Protein AF-A0A2G1BQU5-F1 (afdb_monomer)

InterPro domains:
  IPR010255 Haem peroxidase superfamily [SSF48113] (3-118)
  IPR019791 Haem peroxidase, animal-type [PF03098] (3-119)
  IPR019791 Haem peroxidase, animal-type [PS50292] (1-119)
  IPR037120 Haem peroxidase domain superfamily, animal type [G3DSA:1.10.640.10] (1-119)

pLDDT: mean 83.34, std 19.33, range [37.69, 97.94]

Foldseek 3Di:
DDDDPCLQFPCPDDPPPTHDRNLVVVLVVCVVVVPAAQQVLCVVLVHHGDFALCSLAVDPVLSVVCVVVDVGSRRHHNSSSFVSHCAPPVVPGPTHPSVVSVVVVVVVCVQVVDPVRPD

Mean predicted aligned error: 8.59 Å

Solvent-accessible surface area (backbone atoms only — not comparable to full-atom values): 6883 Å² total; per-residue (Å²): 132,83,82,54,70,58,50,5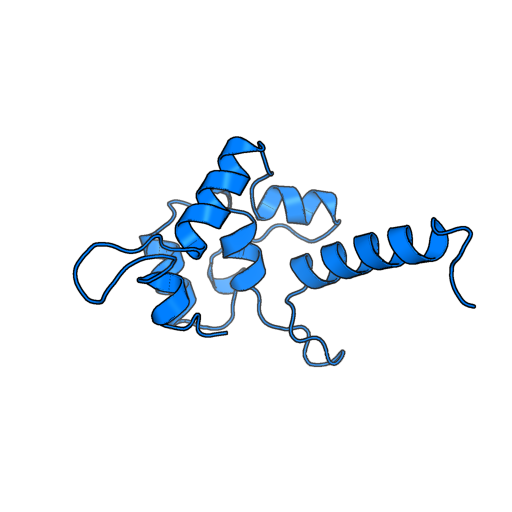4,48,35,46,92,38,61,96,91,70,72,27,44,31,52,65,59,51,51,52,51,50,35,59,73,70,65,54,56,34,26,36,56,47,26,48,76,72,74,38,84,64,58,86,44,52,70,69,47,24,86,50,67,70,59,29,52,52,47,62,76,73,34,98,44,55,67,68,32,49,35,71,60,42,40,65,48,28,54,48,41,54,94,79,72,37,84,40,5,70,62,46,42,52,55,51,50,54,54,53,48,52,52,53,77,67,36,92,79,53,93,124

Radius of gyration: 16.44 Å; Cα contacts (8 Å, |Δi|>4): 137; chains: 1; bounding box: 44×43×33 Å

Nearest PDB structures (foldseek):
  6erc-assembly2_B  TM=9.517E-01  e=5.502E-10  Dictyostelium discoideum
  8s6c-assembly1_A  TM=9.429E-01  e=1.032E-09  cyanobacterium TDX16
  5f19-assembly1_A  TM=9.269E-01  e=1.118E-03  Homo sapiens
  4cox-assembly1_A  TM=9.152E-01  e=2.377E-03  Mus musculus
  1pth-assembly1_A  TM=8.508E-01  e=5.055E-03  Ovis aries

Structure (mmCIF, N/CA/C/O backbone):
data_AF-A0A2G1BQU5-F1
#
_entry.id   AF-A0A2G1BQU5-F1
#
loop_
_atom_site.group_PDB
_atom_site.id
_atom_site.type_symbol
_atom_site.label_atom_id
_atom_site.label_alt_id
_atom_site.label_comp_id
_atom_site.label_asym_id
_atom_site.label_entity_id
_atom_site.label_seq_id
_atom_site.pdbx_PDB_ins_code
_atom_site.Cartn_x
_atom_site.Cartn_y
_atom_site.Cartn_z
_atom_site.occupancy
_atom_site.B_iso_or_equiv
_atom_site.auth_seq_id
_atom_site.auth_comp_id
_atom_site.auth_asym_id
_atom_site.auth_atom_id
_atom_site.pdbx_PDB_model_num
ATOM 1 N N . MET A 1 1 ? 3.031 3.904 8.093 1.00 37.69 1 MET A N 1
ATOM 2 C CA . MET A 1 1 ? 4.046 4.776 7.454 1.00 37.69 1 MET A CA 1
ATOM 3 C C . MET A 1 1 ? 3.464 6.184 7.309 1.00 37.69 1 MET A C 1
ATOM 5 O O . MET A 1 1 ? 2.428 6.325 6.679 1.00 37.69 1 MET A O 1
ATOM 9 N N . LYS A 1 2 ? 4.037 7.217 7.948 1.00 40.56 2 LYS A N 1
ATOM 10 C CA . LYS A 1 2 ? 3.577 8.612 7.777 1.00 40.56 2 LYS A CA 1
ATOM 11 C C . LYS A 1 2 ? 4.265 9.204 6.544 1.00 40.56 2 LYS A C 1
ATOM 13 O O . LYS A 1 2 ? 5.488 9.297 6.535 1.00 40.56 2 LYS A O 1
ATOM 18 N N . VAL A 1 3 ? 3.498 9.599 5.526 1.00 46.97 3 VAL A N 1
ATOM 19 C CA . VAL A 1 3 ? 4.029 10.399 4.409 1.00 46.97 3 VAL A CA 1
ATOM 20 C C . VAL A 1 3 ? 4.439 11.764 4.961 1.00 46.97 3 VAL A C 1
ATOM 22 O O . VAL A 1 3 ? 3.677 12.391 5.701 1.00 46.97 3 VAL A O 1
ATOM 25 N N . THR A 1 4 ? 5.656 12.210 4.655 1.00 51.09 4 THR A N 1
ATOM 26 C CA . THR A 1 4 ? 6.173 13.494 5.142 1.00 51.09 4 THR A CA 1
ATOM 27 C C . THR A 1 4 ? 5.425 14.657 4.484 1.00 51.09 4 THR A C 1
ATOM 29 O O . THR A 1 4 ? 5.007 14.584 3.326 1.00 51.09 4 THR A O 1
ATOM 32 N N . SER A 1 5 ? 5.242 15.755 5.220 1.00 44.91 5 SER A N 1
ATOM 33 C CA . SER A 1 5 ? 4.506 16.943 4.757 1.00 44.91 5 SER A CA 1
ATOM 34 C C . SER A 1 5 ? 5.106 17.595 3.506 1.00 44.91 5 SER A C 1
ATOM 36 O O . SER A 1 5 ? 4.387 18.261 2.768 1.00 44.91 5 SER A O 1
ATOM 38 N N . GLU A 1 6 ? 6.393 17.373 3.236 1.00 41.97 6 GLU A N 1
ATOM 39 C CA . GLU A 1 6 ? 7.085 17.878 2.045 1.00 41.97 6 GLU A CA 1
ATOM 40 C C . GLU A 1 6 ? 6.650 17.158 0.757 1.00 41.97 6 GLU A C 1
ATOM 42 O O . GLU A 1 6 ? 6.446 17.803 -0.267 1.00 41.97 6 GLU A O 1
ATOM 47 N N . LEU A 1 7 ? 6.406 15.844 0.805 1.00 50.97 7 LEU A N 1
ATOM 48 C CA . LEU A 1 7 ? 5.933 15.071 -0.355 1.00 50.97 7 LEU A CA 1
ATOM 49 C C . LEU A 1 7 ? 4.418 15.229 -0.584 1.00 50.97 7 LEU A C 1
ATOM 51 O O . LEU A 1 7 ? 3.949 15.106 -1.713 1.00 50.97 7 LEU A O 1
ATOM 55 N N . ARG A 1 8 ? 3.664 15.528 0.484 1.00 46.28 8 ARG A N 1
ATOM 56 C CA . ARG A 1 8 ? 2.207 15.733 0.454 1.00 46.28 8 ARG A CA 1
ATOM 57 C C . ARG A 1 8 ? 1.790 17.137 -0.007 1.00 46.28 8 ARG A C 1
ATOM 59 O O . ARG A 1 8 ? 0.721 17.278 -0.574 1.00 46.28 8 ARG A O 1
ATOM 66 N N . ASN A 1 9 ? 2.607 18.172 0.222 1.00 44.31 9 ASN A N 1
ATOM 67 C CA . ASN A 1 9 ? 2.225 19.567 -0.070 1.00 44.31 9 ASN A CA 1
ATOM 68 C C . ASN A 1 9 ? 3.220 20.348 -0.957 1.00 44.31 9 ASN A C 1
ATOM 70 O O . ASN A 1 9 ? 2.911 21.479 -1.333 1.00 44.31 9 ASN A O 1
ATOM 74 N N . PHE A 1 10 ? 4.412 19.808 -1.261 1.00 46.91 10 PHE A N 1
ATOM 75 C CA . PHE A 1 10 ? 5.529 20.594 -1.816 1.00 46.91 10 PHE A CA 1
ATOM 76 C C . PHE A 1 10 ? 6.328 19.925 -2.935 1.00 46.91 10 PHE A C 1
ATOM 78 O O . PHE A 1 10 ? 7.499 20.252 -3.139 1.00 46.91 10 PHE A O 1
ATOM 85 N N . LEU A 1 11 ? 5.722 19.057 -3.746 1.00 41.31 11 LEU A N 1
ATOM 86 C CA . LEU A 1 11 ? 6.413 18.629 -4.954 1.00 41.31 11 LEU A CA 1
ATOM 87 C C . LEU A 1 11 ? 6.475 19.807 -5.956 1.00 41.31 11 LEU A C 1
ATOM 89 O O . LEU A 1 11 ? 5.468 20.195 -6.545 1.00 41.31 11 LEU A O 1
ATOM 93 N N . PHE A 1 12 ? 7.675 20.381 -6.112 1.00 46.53 12 PHE A N 1
ATOM 94 C CA . PHE A 1 12 ? 8.058 21.465 -7.040 1.00 46.53 12 PHE A CA 1
ATOM 95 C C . PHE A 1 12 ? 7.590 22.911 -6.734 1.00 46.53 12 PHE A C 1
ATOM 97 O O . PHE A 1 12 ? 7.646 23.750 -7.632 1.00 46.53 12 PHE A O 1
ATOM 104 N N . GLY A 1 13 ? 7.194 23.257 -5.499 1.00 45.88 13 GLY A N 1
ATOM 105 C CA . GLY A 1 13 ? 6.720 24.617 -5.157 1.00 45.88 13 GLY A CA 1
ATOM 106 C C . GLY A 1 13 ? 7.368 25.243 -3.914 1.00 45.88 13 GLY A C 1
ATOM 107 O O . GLY A 1 13 ? 7.779 24.536 -2.999 1.00 45.88 13 GLY A O 1
ATOM 108 N N . LEU A 1 14 ? 7.441 26.580 -3.860 1.00 44.00 14 LEU A N 1
ATOM 109 C CA . LEU A 1 14 ? 7.833 27.328 -2.653 1.00 44.00 14 LEU A CA 1
ATOM 110 C C . LEU A 1 14 ? 6.716 27.288 -1.588 1.00 44.00 14 LEU A C 1
ATOM 112 O O . LEU A 1 14 ? 5.537 27.280 -1.963 1.00 44.00 14 LEU A O 1
ATOM 116 N N . PRO A 1 15 ? 7.051 27.346 -0.279 1.00 46.12 15 PRO A N 1
ATOM 117 C CA . PRO A 1 15 ? 6.092 27.466 0.820 1.00 46.12 15 PRO A CA 1
ATOM 118 C C . PRO A 1 15 ? 4.965 28.471 0.543 1.00 46.12 15 PRO A C 1
ATOM 120 O O . PRO A 1 15 ? 5.213 29.667 0.436 1.00 46.12 15 PRO A O 1
ATOM 123 N N . GLY A 1 16 ? 3.724 27.983 0.422 1.00 52.59 16 GLY A N 1
ATOM 124 C CA . GLY A 1 16 ? 2.529 28.820 0.250 1.00 52.59 16 GLY A CA 1
ATOM 125 C C . GLY A 1 16 ? 2.096 29.132 -1.191 1.00 52.59 16 GLY A C 1
ATOM 126 O O . GLY A 1 16 ? 1.153 29.899 -1.353 1.00 52.59 16 GLY A O 1
ATOM 127 N N . GLN A 1 17 ? 2.721 28.549 -2.225 1.00 50.91 17 GLN A N 1
ATOM 128 C CA . GLN A 1 17 ? 2.350 28.787 -3.638 1.00 50.91 17 GLN A CA 1
ATOM 129 C C . GLN A 1 17 ? 1.669 27.604 -4.357 1.00 50.91 17 GLN A C 1
ATOM 131 O O . GLN A 1 17 ? 1.457 27.673 -5.563 1.00 50.91 17 GLN A O 1
ATOM 136 N N . GLY A 1 18 ? 1.276 26.551 -3.632 1.00 46.34 18 GLY A N 1
ATOM 137 C CA . GLY A 1 18 ? 0.672 25.349 -4.219 1.00 46.34 18 GLY A CA 1
ATOM 138 C C . GLY A 1 18 ? 1.730 24.432 -4.835 1.00 46.34 18 GLY A C 1
ATOM 139 O O . GLY A 1 18 ? 2.169 24.637 -5.962 1.00 46.34 18 GLY A O 1
ATOM 140 N N . GLY A 1 19 ? 2.167 23.428 -4.073 1.00 48.31 19 GLY A N 1
ATOM 141 C CA . GLY A 1 19 ? 2.964 22.316 -4.589 1.00 48.31 19 GLY A CA 1
A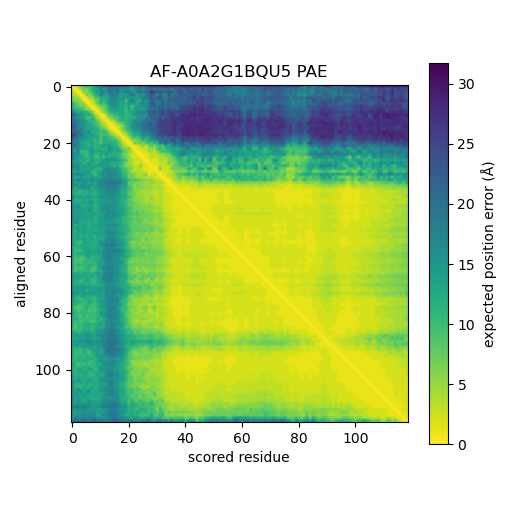TOM 142 C C . GLY A 1 19 ? 2.069 21.176 -5.067 1.00 48.31 19 GLY A C 1
ATOM 143 O O . GLY A 1 19 ? 0.899 21.089 -4.693 1.00 48.31 19 GLY A O 1
ATOM 144 N N . LEU A 1 20 ? 2.615 20.291 -5.896 1.00 49.09 20 LEU A N 1
ATOM 145 C CA . LEU A 1 20 ? 1.940 19.054 -6.275 1.00 49.09 20 LEU A CA 1
ATOM 146 C C . LEU A 1 20 ? 1.954 18.079 -5.076 1.00 49.09 20 LEU A C 1
ATOM 148 O O . LEU A 1 20 ? 2.963 17.964 -4.376 1.00 49.09 20 LEU A O 1
ATOM 152 N N . ASP A 1 21 ? 0.843 17.381 -4.831 1.00 56.81 21 ASP A N 1
ATOM 153 C CA . ASP A 1 21 ? 0.769 16.282 -3.855 1.00 56.81 21 ASP A CA 1
ATOM 154 C C . ASP A 1 21 ? 1.156 14.981 -4.572 1.00 56.81 21 ASP A C 1
ATOM 156 O O . ASP A 1 21 ? 0.449 14.522 -5.474 1.00 56.81 21 ASP A O 1
ATOM 160 N N . LEU A 1 22 ? 2.294 14.383 -4.205 1.00 57.81 22 LEU A N 1
ATOM 161 C CA . LEU A 1 22 ? 2.755 13.131 -4.815 1.00 57.81 22 LEU A CA 1
ATOM 162 C C . LEU A 1 22 ? 1.779 11.975 -4.618 1.00 57.81 22 LEU A C 1
ATOM 164 O O . LEU A 1 22 ? 1.697 11.096 -5.475 1.00 57.81 22 LEU A O 1
ATOM 168 N N . VAL A 1 23 ? 1.048 11.958 -3.505 1.00 60.38 23 VAL A N 1
ATOM 169 C CA . VAL A 1 23 ? 0.050 10.923 -3.233 1.00 60.38 23 VAL A CA 1
ATOM 170 C C . VAL A 1 23 ? -1.113 11.085 -4.207 1.00 60.38 23 VAL A C 1
ATOM 172 O O . VAL A 1 23 ? -1.508 10.110 -4.845 1.00 60.38 23 VAL A O 1
ATOM 175 N N . ALA A 1 24 ? -1.584 12.318 -4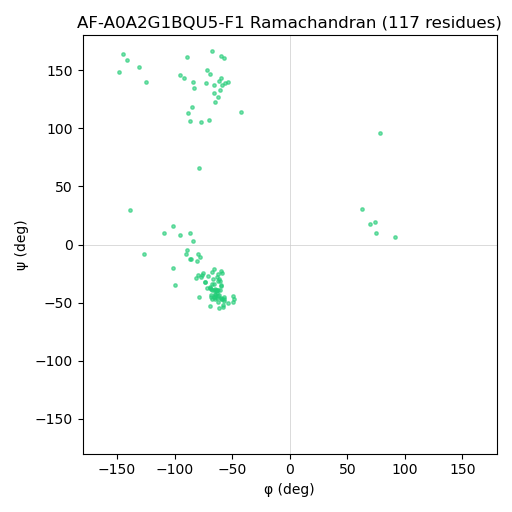.410 1.00 60.00 24 ALA A N 1
ATOM 176 C CA . ALA A 1 24 ? -2.621 12.617 -5.396 1.00 60.00 24 ALA A CA 1
ATOM 177 C C . ALA A 1 24 ? -2.159 12.329 -6.836 1.00 60.00 24 ALA A C 1
ATOM 179 O O . ALA A 1 24 ? -2.918 11.773 -7.626 1.00 60.00 24 ALA A O 1
ATOM 180 N N . LEU A 1 25 ? -0.902 12.636 -7.178 1.00 59.94 25 LEU A N 1
ATOM 181 C CA . LEU A 1 25 ? -0.331 12.323 -8.492 1.00 59.94 25 LEU A C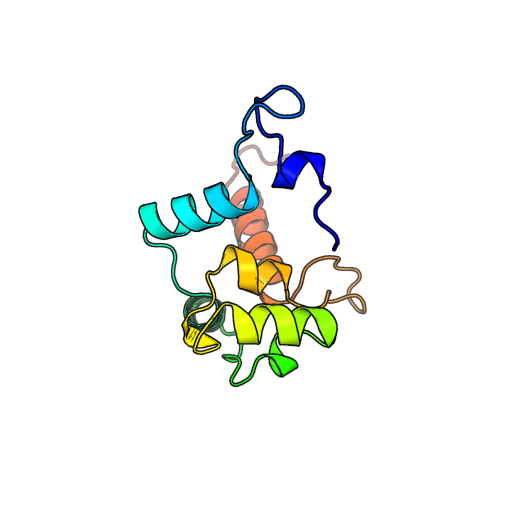A 1
ATOM 182 C C . LEU A 1 25 ? -0.212 10.817 -8.744 1.00 59.94 25 LEU A C 1
ATOM 184 O O . LEU A 1 25 ? -0.455 10.376 -9.865 1.00 59.94 25 LEU A O 1
ATOM 188 N N . ASN A 1 26 ? 0.146 10.024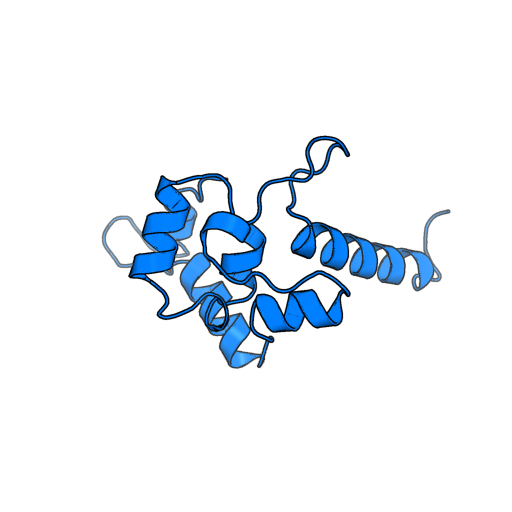 -7.733 1.00 62.12 26 ASN A N 1
ATOM 189 C CA . ASN A 1 26 ? 0.227 8.570 -7.872 1.00 62.12 26 ASN A CA 1
ATOM 190 C C . ASN A 1 26 ? -1.160 7.939 -8.033 1.00 62.12 26 ASN A C 1
ATOM 192 O O . ASN A 1 26 ? -1.317 7.037 -8.853 1.00 62.12 26 ASN A O 1
ATOM 196 N N . ILE A 1 27 ? -2.172 8.455 -7.328 1.00 70.00 27 ILE A N 1
ATOM 197 C CA . ILE A 1 27 ? -3.575 8.068 -7.538 1.00 70.00 27 ILE A CA 1
ATOM 198 C C . ILE A 1 27 ? -4.013 8.428 -8.964 1.00 70.00 27 ILE A C 1
ATOM 200 O O . ILE A 1 27 ? -4.506 7.573 -9.698 1.00 70.00 27 ILE A O 1
ATOM 204 N N . GLN A 1 28 ? -3.764 9.666 -9.401 1.00 66.06 28 GLN A N 1
ATOM 205 C CA . GLN A 1 28 ? -4.150 10.122 -10.736 1.00 66.06 28 GLN A CA 1
ATOM 206 C C . GLN A 1 28 ? -3.447 9.334 -11.849 1.00 66.06 28 GLN A C 1
ATOM 208 O O . GLN A 1 28 ? -4.083 9.001 -12.845 1.00 66.06 28 GLN A O 1
ATOM 213 N N . ARG A 1 29 ? -2.163 8.996 -11.677 1.00 72.19 29 ARG A N 1
ATOM 214 C CA . ARG A 1 29 ? -1.406 8.163 -12.622 1.00 72.19 29 ARG A CA 1
ATOM 215 C C . ARG A 1 29 ? -1.921 6.730 -12.655 1.00 72.19 29 ARG A C 1
ATOM 217 O O . ARG A 1 29 ? -2.001 6.150 -13.730 1.00 72.19 29 ARG A O 1
ATOM 224 N N . GLY A 1 30 ? -2.290 6.175 -11.500 1.00 67.06 30 GLY A N 1
ATOM 225 C CA . GLY A 1 30 ? -2.942 4.871 -11.430 1.00 67.06 30 GLY A CA 1
ATOM 226 C C . GLY A 1 30 ? -4.222 4.846 -12.264 1.00 67.06 30 GLY A C 1
ATOM 227 O O . GLY A 1 30 ? -4.383 3.978 -13.117 1.00 67.06 30 GLY A O 1
ATOM 228 N N . ARG A 1 31 ? -5.080 5.858 -12.096 1.00 77.12 31 ARG A N 1
ATOM 229 C CA . ARG A 1 31 ? -6.330 5.993 -12.859 1.00 77.12 31 ARG A CA 1
ATOM 230 C C . ARG A 1 31 ? -6.093 6.210 -14.355 1.00 77.12 31 ARG A C 1
ATOM 232 O O . ARG A 1 31 ? -6.767 5.584 -15.163 1.00 77.12 31 ARG A O 1
ATOM 239 N N . ASP A 1 32 ? -5.125 7.048 -14.722 1.00 71.31 32 ASP A N 1
ATOM 240 C CA . ASP A 1 32 ? -4.759 7.316 -16.123 1.00 71.31 32 ASP A CA 1
ATOM 241 C C . ASP A 1 32 ? -4.233 6.059 -16.838 1.00 71.31 32 ASP A C 1
ATOM 243 O O . ASP A 1 32 ? -4.583 5.781 -17.981 1.00 71.31 32 ASP A O 1
ATOM 247 N N . HIS A 1 33 ? -3.450 5.237 -16.136 1.00 75.38 33 HIS A N 1
ATOM 248 C CA . HIS A 1 33 ? -2.919 3.979 -16.664 1.00 75.38 33 HIS A CA 1
ATOM 249 C C . HIS A 1 33 ? -3.901 2.796 -16.551 1.00 75.38 33 HIS A C 1
ATOM 251 O O . HIS A 1 33 ? -3.530 1.673 -16.891 1.00 75.38 33 HIS A O 1
ATOM 257 N N . GLY A 1 34 ? -5.131 3.015 -16.068 1.00 82.62 34 GLY A N 1
ATOM 258 C CA . GLY A 1 34 ? -6.127 1.953 -15.898 1.00 82.62 34 GLY A CA 1
ATOM 259 C C . GLY A 1 34 ? -5.711 0.877 -14.890 1.00 82.62 34 GLY A C 1
ATOM 260 O O . GLY A 1 34 ? -6.066 -0.290 -15.055 1.00 82.62 34 GLY A O 1
ATOM 261 N N . VAL A 1 35 ? -4.929 1.250 -13.873 1.00 86.88 35 VAL A N 1
ATOM 262 C CA . VAL A 1 35 ? -4.516 0.337 -12.802 1.00 86.88 35 VAL A CA 1
ATOM 263 C C . VAL A 1 35 ? -5.768 -0.176 -12.075 1.00 86.88 35 VAL A C 1
ATOM 265 O O . VAL A 1 35 ? -6.634 0.636 -11.736 1.00 86.88 35 VAL A O 1
ATOM 268 N N . PRO A 1 36 ? -5.880 -1.494 -11.821 1.00 89.31 36 PRO A N 1
ATOM 269 C CA . PRO A 1 36 ? -7.014 -2.063 -11.102 1.00 89.31 36 PRO A CA 1
ATOM 270 C C . PRO A 1 36 ? -7.210 -1.450 -9.711 1.00 89.31 36 PRO A C 1
ATOM 272 O O . PRO A 1 36 ? -6.281 -0.901 -9.109 1.00 89.31 36 PRO A O 1
ATOM 275 N N . SER A 1 37 ? -8.418 -1.603 -9.165 1.00 93.75 37 SER A N 1
ATOM 276 C CA . SER A 1 37 ? -8.676 -1.271 -7.762 1.00 93.75 37 SER A CA 1
ATOM 277 C C . SER A 1 37 ? -7.788 -2.104 -6.830 1.00 93.75 37 SER A C 1
ATOM 279 O O . SER A 1 37 ? -7.272 -3.162 -7.201 1.00 93.75 37 SER A O 1
ATOM 281 N N . TYR A 1 38 ? -7.645 -1.662 -5.582 1.00 96.81 38 TYR A N 1
ATOM 282 C CA . TYR A 1 38 ? -6.937 -2.402 -4.537 1.00 96.81 38 TYR A CA 1
ATOM 283 C C . TYR A 1 38 ? -7.387 -3.866 -4.445 1.00 96.81 38 TYR A C 1
ATOM 285 O O . TYR A 1 38 ? -6.561 -4.778 -4.457 1.00 96.81 38 TYR A O 1
ATOM 293 N N . ASN A 1 39 ? -8.697 -4.108 -4.388 1.00 97.56 39 ASN A N 1
ATOM 294 C CA . ASN A 1 39 ? -9.230 -5.454 -4.222 1.00 97.56 39 ASN A CA 1
ATOM 295 C C . ASN A 1 39 ? -9.107 -6.306 -5.495 1.00 97.56 39 ASN A C 1
ATOM 297 O O . ASN A 1 39 ? -8.911 -7.516 -5.390 1.00 97.56 39 ASN A O 1
ATOM 301 N N . ASP A 1 40 ? -9.190 -5.702 -6.681 1.00 96.81 40 ASP A N 1
ATOM 302 C CA . ASP A 1 40 ? -8.956 -6.425 -7.938 1.00 96.81 40 ASP A CA 1
ATOM 303 C C . ASP A 1 40 ? -7.487 -6.811 -8.082 1.00 96.81 40 ASP A C 1
ATOM 305 O O . ASP A 1 40 ? -7.182 -7.920 -8.511 1.00 96.81 40 ASP A O 1
ATOM 309 N N . MET A 1 41 ? -6.571 -5.947 -7.638 1.00 96.81 41 MET A N 1
ATOM 310 C CA . MET A 1 41 ? -5.151 -6.277 -7.599 1.00 96.81 41 MET A CA 1
ATOM 311 C C . MET A 1 41 ? -4.850 -7.398 -6.600 1.00 96.81 41 MET A C 1
ATOM 313 O O . MET A 1 41 ? -4.041 -8.278 -6.887 1.00 96.81 41 MET A O 1
ATOM 317 N N . ARG A 1 42 ? -5.518 -7.401 -5.436 1.00 97.94 42 ARG A N 1
ATOM 318 C CA . ARG A 1 42 ? -5.418 -8.512 -4.476 1.00 97.94 42 ARG A CA 1
ATOM 319 C C . ARG A 1 42 ? -5.813 -9.830 -5.116 1.00 97.94 42 ARG A C 1
ATOM 321 O O . ARG A 1 42 ? -5.061 -10.788 -4.992 1.00 97.94 42 ARG A O 1
ATOM 328 N N . ASP A 1 43 ? -6.929 -9.852 -5.835 1.00 97.44 43 ASP A N 1
ATOM 329 C CA . ASP A 1 43 ? -7.405 -11.049 -6.529 1.00 97.44 43 ASP A CA 1
ATOM 330 C C . ASP A 1 43 ? -6.407 -11.536 -7.596 1.00 97.44 43 ASP A C 1
ATOM 332 O O . ASP A 1 43 ? -6.076 -12.719 -7.635 1.00 97.44 43 ASP A O 1
ATOM 336 N N . GLN A 1 44 ? -5.832 -10.622 -8.389 1.00 96.19 44 GLN A N 1
ATOM 337 C CA . GLN A 1 44 ? -4.799 -10.955 -9.384 1.00 96.19 44 GLN A CA 1
ATOM 338 C C . GLN A 1 44 ? -3.551 -11.599 -8.767 1.00 96.19 44 GLN A C 1
ATOM 340 O O . GLN A 1 44 ? -2.978 -12.511 -9.358 1.00 96.19 44 GLN A O 1
ATOM 345 N N . PHE A 1 45 ? -3.165 -11.167 -7.566 1.00 96.88 45 PHE A N 1
ATOM 346 C CA . PHE A 1 45 ? -2.059 -11.743 -6.796 1.00 96.88 45 PHE A CA 1
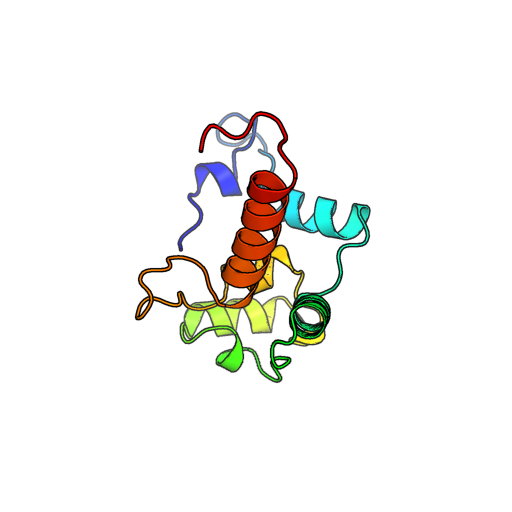ATOM 347 C C . PHE A 1 45 ? -2.475 -12.939 -5.915 1.00 96.88 45 PHE A C 1
ATOM 349 O O . PHE A 1 45 ? -1.699 -13.386 -5.069 1.00 96.88 45 PHE A O 1
ATOM 356 N N . GLY A 1 46 ? -3.695 -13.468 -6.075 1.00 97.38 46 GLY A N 1
ATOM 357 C CA . GLY A 1 46 ? -4.198 -14.619 -5.314 1.00 97.38 46 GLY A CA 1
ATOM 358 C C . GLY A 1 46 ? -4.461 -14.333 -3.830 1.00 97.38 46 GLY A C 1
ATOM 359 O O . GLY A 1 46 ? -4.558 -15.254 -3.018 1.00 97.38 46 GLY A O 1
ATOM 360 N N . LEU A 1 47 ? -4.563 -13.059 -3.452 1.00 97.69 47 LEU A N 1
ATOM 361 C CA . LEU A 1 47 ? -4.834 -12.609 -2.093 1.00 97.69 47 LEU A CA 1
ATOM 362 C C . LEU A 1 47 ? -6.338 -12.421 -1.869 1.00 97.69 47 LEU A C 1
ATOM 364 O O . LEU A 1 47 ? -7.070 -11.917 -2.716 1.00 97.69 47 LEU A O 1
ATOM 368 N N . VAL A 1 48 ? -6.801 -12.751 -0.662 1.00 97.88 48 VAL A N 1
ATOM 369 C CA . VAL A 1 48 ? -8.217 -12.614 -0.284 1.00 97.88 48 VAL A CA 1
ATOM 370 C C . VAL A 1 48 ? -8.657 -11.149 -0.350 1.00 97.88 48 VAL A C 1
ATOM 372 O O . VAL A 1 48 ? -8.042 -10.294 0.294 1.00 97.88 48 VAL A O 1
ATOM 375 N N . ARG A 1 49 ? -9.740 -10.853 -1.075 1.00 97.81 49 ARG A N 1
ATOM 376 C CA . ARG A 1 49 ? -10.361 -9.517 -1.112 1.00 97.81 49 ARG A CA 1
ATOM 377 C C . ARG A 1 49 ? -10.805 -9.078 0.286 1.00 97.81 49 ARG A C 1
ATOM 379 O O . ARG A 1 49 ? -11.390 -9.871 1.022 1.00 97.81 49 ARG A O 1
ATOM 386 N N . ARG A 1 50 ? -10.564 -7.814 0.631 1.00 97.69 50 ARG A N 1
ATOM 387 C CA . ARG A 1 50 ? -10.986 -7.213 1.903 1.00 97.69 50 ARG A CA 1
ATOM 388 C C . ARG A 1 50 ? -12.434 -6.744 1.825 1.00 97.69 50 ARG A C 1
ATOM 390 O O . ARG A 1 50 ? -12.817 -6.116 0.838 1.00 97.69 50 ARG A O 1
ATOM 397 N N . GLN A 1 51 ? -13.217 -7.043 2.857 1.00 97.25 51 GLN A N 1
ATOM 398 C CA . GLN A 1 51 ? -14.652 -6.738 2.923 1.00 97.25 51 GLN A CA 1
ATOM 399 C C . GLN A 1 51 ? -14.966 -5.506 3.777 1.00 97.25 51 GLN A C 1
ATOM 401 O O . GLN A 1 51 ? -16.023 -4.900 3.618 1.00 97.25 51 GLN A O 1
ATOM 406 N N . SER A 1 52 ? -14.051 -5.109 4.661 1.00 97.19 52 SER A N 1
ATOM 407 C CA . SER A 1 52 ? -14.188 -3.915 5.497 1.00 97.19 52 SER A CA 1
ATOM 408 C C . SER A 1 52 ? -12.857 -3.182 5.654 1.00 97.19 52 SER A C 1
ATOM 410 O O . SER A 1 52 ? -11.781 -3.759 5.485 1.00 97.19 52 SER A O 1
ATOM 412 N N . PHE A 1 53 ? -12.917 -1.895 6.001 1.00 96.00 53 PHE A N 1
ATOM 413 C CA . PHE A 1 53 ? -11.723 -1.073 6.219 1.00 96.00 53 PHE A CA 1
ATOM 414 C C . PHE A 1 53 ? -10.853 -1.602 7.369 1.00 96.00 53 PHE A C 1
ATOM 416 O O . PHE A 1 53 ? -9.627 -1.510 7.309 1.00 96.00 53 PHE A O 1
ATOM 423 N N . SER A 1 54 ? -11.462 -2.250 8.367 1.00 97.00 54 SER A N 1
ATOM 424 C CA . SER A 1 54 ? -10.744 -2.922 9.457 1.00 97.00 54 SER A CA 1
ATOM 425 C C . SER A 1 54 ? -9.918 -4.129 9.006 1.00 97.00 54 SER A C 1
ATOM 427 O O . SER A 1 54 ? -9.004 -4.537 9.714 1.00 97.00 54 SER A O 1
ATOM 429 N N . GLU A 1 55 ? -10.227 -4.726 7.851 1.00 97.38 55 GLU A N 1
ATOM 430 C CA . GLU A 1 55 ? -9.411 -5.798 7.268 1.00 97.38 55 GLU A CA 1
ATOM 431 C C . GLU A 1 55 ? -8.255 -5.268 6.404 1.00 97.38 55 GLU A C 1
ATOM 433 O O . GLU A 1 55 ? -7.367 -6.039 6.033 1.00 97.38 55 GLU A O 1
ATOM 438 N N . VAL A 1 56 ? -8.263 -3.974 6.064 1.00 96.31 56 VAL A N 1
ATOM 439 C CA . VAL A 1 56 ? -7.170 -3.320 5.328 1.00 96.31 56 VAL A CA 1
ATOM 440 C C . VAL A 1 56 ? -6.018 -2.998 6.279 1.00 96.31 56 VAL A C 1
ATOM 442 O O . VAL A 1 56 ? -4.871 -3.287 5.959 1.00 96.31 56 VAL A O 1
ATOM 445 N N . THR A 1 57 ? -6.311 -2.448 7.460 1.00 96.50 57 THR A N 1
ATOM 446 C CA . THR A 1 57 ? -5.302 -2.044 8.453 1.00 96.50 57 THR A CA 1
ATOM 447 C C . THR A 1 57 ? -5.826 -2.189 9.873 1.00 96.50 57 THR A C 1
ATOM 449 O O . THR A 1 57 ? -7.007 -1.958 10.120 1.00 96.50 57 THR A O 1
ATOM 452 N N . SER A 1 58 ? -4.951 -2.490 10.831 1.00 96.25 58 SER A N 1
ATOM 453 C CA . SER A 1 58 ? -5.252 -2.458 12.269 1.00 96.25 58 SER A CA 1
ATOM 454 C C . SER A 1 58 ? -5.247 -1.044 12.865 1.00 96.25 58 SER A C 1
ATOM 456 O O . SER A 1 58 ? -5.698 -0.851 13.995 1.00 96.25 58 SER A O 1
ATOM 458 N N . ASN A 1 59 ? -4.777 -0.032 12.125 1.00 95.88 59 ASN A N 1
ATOM 459 C CA . ASN A 1 59 ? -4.771 1.354 12.583 1.00 95.88 59 ASN A CA 1
ATOM 460 C C . ASN A 1 59 ? -6.172 1.984 12.482 1.00 95.88 59 ASN A C 1
ATOM 462 O O . ASN A 1 59 ? -6.611 2.382 11.406 1.00 95.88 59 ASN A O 1
ATOM 466 N N . THR A 1 60 ? -6.836 2.156 13.624 1.00 95.94 60 THR A N 1
ATOM 467 C CA . THR A 1 60 ? -8.199 2.706 13.712 1.00 95.94 60 THR A CA 1
ATOM 468 C C . THR A 1 60 ? -8.334 4.142 13.202 1.00 95.94 60 THR A C 1
ATOM 470 O O . THR A 1 60 ? -9.381 4.507 12.678 1.00 95.94 60 THR A O 1
ATOM 473 N N . GLU A 1 61 ? -7.295 4.975 13.327 1.00 93.38 61 GLU A N 1
ATOM 474 C CA . GLU A 1 61 ? -7.313 6.337 12.772 1.00 93.38 61 GLU A CA 1
ATOM 475 C C . GLU A 1 61 ? -7.312 6.286 11.239 1.00 93.38 61 GLU A C 1
ATOM 477 O O . GLU A 1 61 ? -8.087 6.984 10.587 1.00 93.38 61 GLU A O 1
ATOM 482 N N . LEU A 1 62 ? -6.486 5.410 10.660 1.00 89.75 62 LEU A N 1
ATOM 483 C CA . LEU A 1 62 ? -6.423 5.223 9.213 1.00 89.75 62 LEU A CA 1
ATOM 484 C C . LEU A 1 62 ? -7.703 4.586 8.658 1.00 89.75 62 LEU A C 1
ATOM 486 O O . LEU A 1 62 ? -8.163 5.012 7.603 1.00 89.75 62 LEU A O 1
ATOM 490 N N . GLN A 1 63 ? -8.302 3.628 9.375 1.00 94.06 63 GLN A N 1
ATOM 491 C CA . GLN A 1 63 ? -9.615 3.068 9.028 1.00 94.06 63 GLN A CA 1
ATOM 492 C C . GLN A 1 63 ? -10.650 4.182 8.876 1.00 94.06 63 GLN A C 1
ATOM 494 O O . GLN A 1 63 ? -11.294 4.275 7.835 1.00 94.06 63 GLN A O 1
ATOM 499 N N . HIS A 1 64 ? -10.743 5.076 9.865 1.00 92.56 64 HIS A N 1
ATOM 500 C CA . HIS A 1 64 ? -11.720 6.156 9.828 1.00 92.56 64 HIS A CA 1
ATOM 501 C C . HIS A 1 64 ? -11.465 7.123 8.660 1.00 92.56 64 HIS A C 1
ATOM 503 O O . HIS A 1 64 ? -12.399 7.534 7.973 1.00 92.56 64 HIS A O 1
ATOM 509 N N . VAL A 1 65 ? -10.199 7.448 8.375 1.00 93.31 65 VAL A N 1
ATOM 510 C CA . VAL A 1 65 ? -9.847 8.267 7.204 1.00 93.31 65 VAL A CA 1
ATOM 511 C C . VAL A 1 65 ? -10.294 7.591 5.905 1.00 93.31 65 VAL A C 1
ATOM 513 O O . VAL A 1 65 ? -10.910 8.252 5.071 1.00 93.31 65 VAL A O 1
ATOM 516 N N . LEU A 1 66 ? -10.041 6.290 5.736 1.00 91.25 66 LEU A N 1
ATOM 517 C CA . LEU A 1 66 ? -10.477 5.541 4.554 1.00 91.25 66 LEU A CA 1
ATOM 518 C C . LEU A 1 66 ? -12.006 5.506 4.426 1.00 91.25 66 LEU A C 1
ATOM 520 O O . LEU A 1 66 ? -12.510 5.786 3.343 1.00 91.25 66 LEU A O 1
ATOM 524 N N . GLU A 1 67 ? -12.726 5.264 5.523 1.00 94.38 67 GLU A N 1
ATOM 525 C CA . GLU A 1 67 ? -14.199 5.270 5.575 1.00 94.38 67 GLU A CA 1
ATOM 526 C C . GLU A 1 67 ? -14.805 6.617 5.172 1.00 94.38 67 GLU A C 1
ATOM 528 O O . GLU A 1 67 ? -15.863 6.666 4.558 1.00 94.38 67 GLU A O 1
ATOM 533 N N . THR A 1 68 ? -14.145 7.728 5.511 1.00 94.69 68 THR A N 1
ATOM 534 C CA . THR A 1 68 ? -14.602 9.064 5.089 1.00 94.69 68 THR A CA 1
ATOM 535 C C . THR A 1 68 ? -14.203 9.432 3.659 1.00 94.69 68 THR A C 1
ATOM 537 O O . THR A 1 68 ? -14.721 10.408 3.120 1.00 94.69 68 THR A O 1
ATOM 540 N N . THR A 1 69 ? -13.275 8.685 3.052 1.00 92.50 69 THR A N 1
ATOM 541 C CA . THR A 1 69 ? -12.729 8.976 1.717 1.00 92.50 69 THR A CA 1
ATOM 542 C C . THR A 1 69 ? -13.380 8.129 0.622 1.00 92.50 69 THR A C 1
ATOM 544 O O . THR A 1 69 ? -13.544 8.617 -0.494 1.00 92.50 69 THR A O 1
ATOM 547 N N . TYR A 1 70 ? -13.737 6.879 0.924 1.00 93.12 70 TYR A N 1
ATOM 548 C CA . TYR A 1 70 ? -14.261 5.904 -0.034 1.00 93.12 70 TYR A CA 1
ATOM 549 C C . TYR A 1 70 ? -15.608 5.346 0.433 1.00 93.12 70 TYR A C 1
ATOM 551 O O . TYR A 1 70 ? -15.760 5.012 1.606 1.00 93.12 70 TYR A O 1
ATOM 559 N N . ASP A 1 71 ? -16.551 5.171 -0.497 1.00 93.31 71 ASP A N 1
ATOM 560 C CA . ASP A 1 71 ? -17.870 4.589 -0.205 1.00 93.31 71 ASP A CA 1
ATOM 561 C C . ASP A 1 71 ? -17.770 3.100 0.168 1.00 93.31 71 ASP A C 1
ATOM 563 O O . ASP A 1 71 ? -18.524 2.598 1.007 1.00 93.31 71 ASP A O 1
ATOM 567 N N . SER A 1 72 ? -16.822 2.379 -0.438 1.00 95.44 72 SER A N 1
ATOM 568 C CA . SER A 1 72 ? -16.543 0.981 -0.132 1.00 95.44 72 SER A CA 1
ATOM 569 C C . SER A 1 72 ? -15.055 0.641 -0.239 1.00 95.44 72 SER A C 1
ATOM 571 O O . SER A 1 72 ? -14.269 1.327 -0.890 1.00 95.44 72 SER A O 1
ATOM 573 N N . VAL A 1 73 ? -14.664 -0.498 0.342 1.00 94.69 73 VAL A N 1
ATOM 574 C CA . VAL A 1 73 ? -13.302 -1.050 0.201 1.00 94.69 73 VAL A CA 1
ATOM 575 C C . VAL A 1 73 ? -12.968 -1.391 -1.259 1.00 94.69 73 VAL A C 1
ATOM 577 O O . VAL A 1 73 ? -11.800 -1.414 -1.641 1.00 94.69 73 VAL A O 1
ATOM 580 N N . GLY A 1 74 ? -13.986 -1.654 -2.087 1.00 93.25 74 GLY A N 1
ATOM 581 C CA . GLY A 1 74 ? -13.820 -1.902 -3.519 1.00 93.25 74 GLY A CA 1
ATOM 582 C C . GLY A 1 74 ? -13.363 -0.673 -4.305 1.00 93.25 74 GLY A C 1
ATOM 583 O O . GLY A 1 74 ? -12.726 -0.838 -5.340 1.00 93.25 74 GLY A O 1
ATOM 584 N N . ASP A 1 75 ? -13.620 0.531 -3.791 1.00 93.25 75 ASP A N 1
ATOM 585 C CA . ASP A 1 75 ? -13.300 1.793 -4.468 1.00 93.25 75 ASP A CA 1
ATOM 586 C C . ASP A 1 75 ? -11.892 2.307 -4.138 1.00 93.25 75 ASP A C 1
ATOM 588 O O . ASP A 1 75 ? -11.446 3.309 -4.697 1.00 93.25 75 ASP A O 1
ATOM 592 N N . ILE A 1 76 ? -11.178 1.634 -3.229 1.00 94.31 76 ILE A N 1
ATOM 593 C CA . ILE A 1 76 ? -9.832 2.031 -2.819 1.00 94.31 76 ILE A CA 1
ATOM 594 C C . ILE A 1 76 ? -8.876 1.900 -4.011 1.00 94.31 76 ILE A C 1
ATOM 596 O O . ILE A 1 76 ? -8.687 0.814 -4.568 1.00 94.31 76 ILE A O 1
ATOM 600 N N . ASP A 1 77 ? -8.212 3.001 -4.365 1.00 93.56 77 ASP A N 1
ATOM 601 C CA . ASP A 1 77 ? -7.139 2.995 -5.357 1.00 93.56 77 ASP A CA 1
ATOM 602 C C . ASP A 1 77 ? -5.978 2.097 -4.885 1.0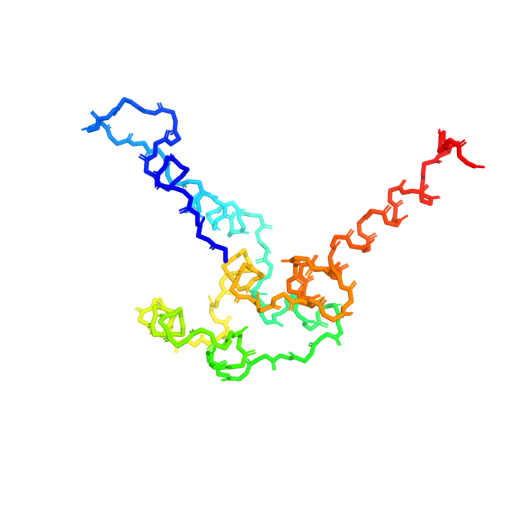0 93.56 77 ASP A C 1
ATOM 604 O O . ASP A 1 77 ? -5.589 2.134 -3.712 1.00 93.56 77 ASP A O 1
ATOM 608 N N . LEU A 1 78 ? -5.365 1.332 -5.799 1.00 92.81 78 LEU A N 1
ATOM 609 C CA . LEU A 1 78 ? -4.279 0.391 -5.475 1.00 92.81 78 LEU A CA 1
ATOM 610 C C . LEU A 1 78 ? -3.184 1.016 -4.603 1.00 92.81 78 LEU A C 1
ATOM 612 O O . LEU A 1 78 ? -2.762 0.422 -3.611 1.00 92.81 78 LEU A O 1
ATOM 616 N N . PHE A 1 79 ? -2.729 2.220 -4.960 1.00 88.81 79 PHE A N 1
ATOM 617 C CA . PHE A 1 79 ? -1.645 2.878 -4.235 1.00 88.81 79 PHE A CA 1
ATOM 618 C C . PHE A 1 79 ? -2.024 3.183 -2.780 1.00 88.81 79 PHE A C 1
ATOM 620 O O . PHE A 1 79 ? -1.226 2.959 -1.872 1.00 88.81 79 PHE A O 1
ATOM 627 N N . THR A 1 80 ? -3.254 3.649 -2.548 1.00 91.19 80 THR A N 1
ATOM 628 C CA . THR A 1 80 ? -3.766 3.918 -1.201 1.00 91.19 80 THR A CA 1
ATOM 629 C C . THR A 1 80 ? -3.935 2.629 -0.409 1.00 91.19 80 THR A C 1
ATOM 631 O O . THR A 1 80 ? -3.468 2.558 0.725 1.00 91.19 80 THR A O 1
ATOM 634 N N . GLY A 1 81 ? -4.548 1.604 -1.004 1.00 94.56 81 GLY A N 1
ATOM 635 C CA . GLY A 1 81 ? -4.782 0.328 -0.332 1.00 94.56 81 GLY A CA 1
ATOM 636 C C . GLY A 1 81 ? -3.486 -0.387 0.042 1.00 94.56 81 GLY A C 1
ATOM 637 O O . GLY A 1 81 ? -3.317 -0.790 1.188 1.00 94.56 81 GLY A O 1
ATOM 638 N N . GLY A 1 82 ? -2.522 -0.469 -0.877 1.00 94.38 82 GLY A N 1
ATOM 639 C CA . GLY A 1 82 ? -1.242 -1.127 -0.610 1.00 94.38 82 GLY A CA 1
ATOM 640 C C . GLY A 1 82 ? -0.365 -0.408 0.424 1.00 94.38 82 GLY A C 1
ATOM 641 O O . GLY A 1 82 ? 0.363 -1.070 1.159 1.00 94.38 82 GLY A O 1
ATOM 642 N N . LEU A 1 83 ? -0.459 0.925 0.538 1.00 92.88 83 LEU A N 1
ATOM 643 C CA . LEU A 1 83 ? 0.197 1.684 1.615 1.00 92.88 83 LEU A CA 1
ATOM 644 C C . LEU A 1 83 ? -0.522 1.575 2.962 1.00 92.88 83 LEU A C 1
ATOM 646 O O . LEU A 1 83 ? 0.103 1.800 4.002 1.00 92.88 83 LEU A O 1
ATOM 650 N N . ALA A 1 84 ? -1.829 1.316 2.938 1.00 95.62 84 ALA A N 1
ATOM 651 C CA . ALA A 1 84 ? -2.628 1.186 4.143 1.00 95.62 84 ALA A CA 1
ATOM 652 C C . ALA A 1 84 ? -2.416 -0.165 4.831 1.00 95.62 84 ALA A C 1
ATOM 654 O O . ALA A 1 84 ? -2.554 -0.229 6.047 1.00 95.62 84 ALA A O 1
ATOM 655 N N . GLU A 1 85 ? -2.057 -1.214 4.087 1.00 97.38 85 GLU A N 1
ATOM 656 C CA . GLU A 1 85 ? -1.831 -2.540 4.658 1.00 97.38 85 GLU A CA 1
ATOM 657 C C . GLU A 1 85 ? -0.778 -2.559 5.769 1.00 97.38 85 GLU A C 1
ATOM 659 O O . GLU A 1 85 ? 0.291 -1.948 5.677 1.00 97.38 85 GLU A O 1
ATOM 664 N N . ASP A 1 86 ? -1.076 -3.331 6.813 1.00 96.38 86 ASP A N 1
ATOM 665 C CA . ASP A 1 86 ? -0.132 -3.566 7.896 1.00 96.38 86 ASP A CA 1
ATOM 666 C C . ASP A 1 86 ? 1.091 -4.348 7.382 1.00 96.38 86 ASP A C 1
ATOM 668 O O . ASP A 1 86 ? 0.929 -5.312 6.624 1.00 96.38 86 ASP A O 1
ATOM 672 N N . PRO A 1 87 ? 2.318 -3.978 7.792 1.00 95.81 87 PRO A N 1
ATOM 673 C CA . PRO A 1 87 ? 3.524 -4.685 7.378 1.00 95.81 87 PRO A CA 1
ATOM 674 C C . PRO A 1 87 ? 3.522 -6.161 7.787 1.00 95.81 87 PRO A C 1
ATOM 676 O O . PRO A 1 87 ? 3.137 -6.500 8.907 1.00 95.81 87 PRO A O 1
ATOM 679 N N . VAL A 1 88 ? 4.066 -7.026 6.924 1.00 94.19 88 VAL A N 1
ATOM 680 C CA . VAL A 1 88 ? 4.353 -8.439 7.249 1.00 94.19 88 VAL A CA 1
ATOM 681 C C . VAL A 1 88 ? 5.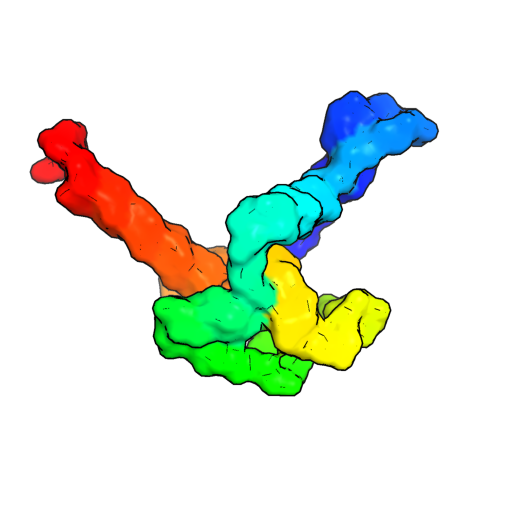648 -8.526 8.074 1.00 94.19 88 VAL A C 1
ATOM 683 O O . VAL A 1 88 ? 6.702 -8.967 7.606 1.00 94.19 88 VAL A O 1
ATOM 686 N N . ALA A 1 89 ? 5.595 -7.975 9.288 1.00 90.94 89 ALA A N 1
ATOM 687 C CA . ALA A 1 89 ? 6.764 -7.729 10.132 1.00 90.94 89 ALA A CA 1
ATOM 688 C C . ALA A 1 89 ? 7.390 -9.009 10.709 1.00 90.94 89 ALA A C 1
ATOM 690 O O . ALA A 1 89 ? 8.590 -9.036 10.976 1.00 90.94 89 ALA A O 1
ATOM 691 N N . ASP A 1 90 ? 6.599 -10.065 10.878 1.00 92.31 90 ASP A N 1
ATOM 692 C CA . ASP A 1 90 ? 7.041 -11.400 11.289 1.00 92.31 90 ASP A CA 1
ATOM 693 C C . ASP A 1 90 ? 7.987 -12.047 10.266 1.00 92.31 90 ASP A C 1
ATOM 695 O O . ASP A 1 90 ? 8.890 -12.792 10.642 1.00 92.31 90 ASP A O 1
ATOM 699 N N . GLU A 1 91 ? 7.853 -11.679 8.991 1.00 90.56 91 GLU A N 1
ATOM 700 C CA . GLU A 1 91 ? 8.767 -12.059 7.909 1.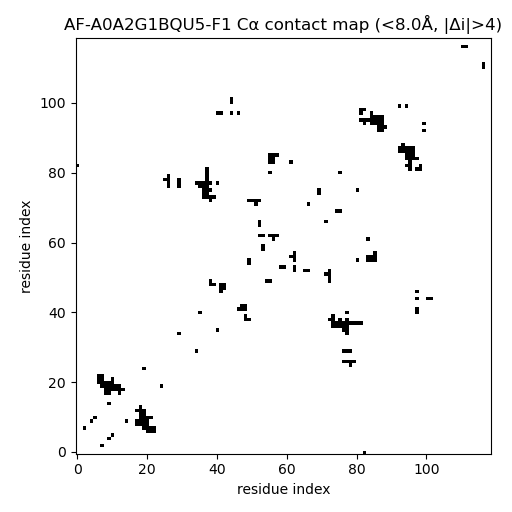00 90.56 91 GLU A CA 1
ATOM 701 C C . GLU A 1 91 ? 9.844 -10.992 7.620 1.00 90.56 91 GLU A C 1
ATOM 703 O O . GLU A 1 91 ? 10.577 -11.081 6.635 1.00 90.56 91 GLU A O 1
ATOM 708 N N . GLY A 1 92 ? 9.948 -9.952 8.456 1.00 91.44 92 GLY A N 1
ATOM 709 C CA . GLY A 1 92 ? 10.918 -8.862 8.300 1.00 91.44 92 GLY A CA 1
ATOM 710 C C . GLY A 1 92 ? 10.586 -7.847 7.196 1.00 91.44 92 GLY A C 1
ATOM 711 O O . GLY A 1 92 ? 11.415 -6.989 6.887 1.00 91.44 92 GLY A O 1
ATOM 712 N N . SER A 1 93 ? 9.386 -7.899 6.609 1.00 92.81 93 SER A N 1
ATOM 713 C CA . SER A 1 93 ? 8.946 -6.960 5.573 1.00 92.81 93 SER A CA 1
ATOM 714 C C . SER A 1 93 ? 8.389 -5.669 6.178 1.00 92.81 93 SER A C 1
ATOM 716 O O . SER A 1 93 ? 7.640 -5.688 7.151 1.00 92.81 93 SER A O 1
ATOM 718 N N . GLN A 1 94 ? 8.706 -4.531 5.555 1.00 92.38 94 GLN A N 1
ATOM 719 C CA . GLN A 1 94 ? 8.053 -3.242 5.839 1.00 92.38 94 GLN A CA 1
ATOM 720 C C . GLN A 1 94 ? 6.813 -2.998 4.963 1.00 92.38 94 GLN A C 1
ATOM 722 O O . GLN A 1 94 ? 6.095 -2.022 5.167 1.00 92.38 94 GLN A O 1
ATOM 727 N N . LEU A 1 95 ? 6.579 -3.866 3.977 1.00 94.25 95 LEU A N 1
ATOM 728 C CA . LEU A 1 95 ? 5.435 -3.811 3.075 1.00 94.25 95 LEU A CA 1
ATOM 729 C C . LEU A 1 95 ? 4.319 -4.719 3.583 1.00 94.25 95 LEU A C 1
ATOM 731 O O . LEU A 1 95 ? 4.591 -5.801 4.120 1.00 94.25 95 LEU A O 1
ATOM 735 N N . GLY A 1 96 ? 3.082 -4.290 3.346 1.00 96.38 96 GLY A N 1
ATOM 736 C CA . GLY A 1 96 ? 1.914 -5.147 3.481 1.00 96.38 96 GLY A CA 1
ATOM 737 C C . GLY A 1 96 ? 1.879 -6.269 2.435 1.00 96.38 96 GLY A C 1
ATOM 738 O O . GLY A 1 96 ? 2.652 -6.234 1.467 1.00 96.38 96 GLY A O 1
ATOM 739 N N . PRO A 1 97 ? 1.014 -7.281 2.623 1.00 97.44 97 PRO A N 1
ATOM 740 C CA . PRO A 1 97 ? 0.951 -8.469 1.774 1.00 97.44 97 PRO A CA 1
ATOM 741 C C . PRO A 1 97 ? 0.909 -8.198 0.263 1.00 97.44 97 PRO A C 1
ATOM 743 O O . PRO A 1 97 ? 1.635 -8.850 -0.486 1.00 97.44 97 PRO A O 1
ATOM 746 N N . LEU A 1 98 ? 0.102 -7.237 -0.193 1.00 97.12 98 LEU A N 1
ATOM 747 C CA . LEU A 1 98 ? -0.077 -6.946 -1.616 1.00 97.12 98 LEU A CA 1
ATOM 748 C C . LEU A 1 98 ? 1.182 -6.340 -2.234 1.00 97.12 98 LEU A C 1
ATOM 750 O O . LEU A 1 98 ? 1.700 -6.852 -3.223 1.00 97.12 98 LEU A O 1
ATOM 754 N N . PHE A 1 99 ? 1.708 -5.270 -1.638 1.00 96.69 99 PHE A N 1
ATOM 755 C CA . PHE A 1 99 ? 2.922 -4.630 -2.146 1.00 96.69 99 PHE A CA 1
ATOM 756 C C . PHE A 1 99 ? 4.143 -5.528 -2.025 1.00 96.69 99 PHE A C 1
ATOM 758 O O . PHE A 1 99 ? 4.992 -5.503 -2.911 1.00 96.69 99 PHE A O 1
ATOM 765 N N . ARG A 1 100 ? 4.221 -6.353 -0.977 1.00 96.56 100 ARG A N 1
ATOM 766 C CA . ARG A 1 100 ? 5.254 -7.380 -0.880 1.00 96.56 100 ARG A CA 1
ATOM 767 C C . ARG A 1 100 ? 5.184 -8.330 -2.076 1.00 96.56 100 ARG A C 1
ATOM 769 O O . ARG A 1 100 ? 6.198 -8.501 -2.737 1.00 96.56 100 ARG A O 1
ATOM 776 N N . ALA A 1 101 ? 4.011 -8.893 -2.374 1.00 96.88 101 ALA A N 1
ATOM 777 C CA . ALA A 1 101 ? 3.841 -9.824 -3.490 1.00 96.88 101 ALA A CA 1
ATOM 778 C C . ALA A 1 101 ? 4.219 -9.185 -4.838 1.00 96.88 101 ALA A C 1
ATOM 780 O O . ALA A 1 101 ? 5.019 -9.749 -5.580 1.00 96.88 101 ALA A O 1
ATOM 781 N N . MET A 1 102 ? 3.735 -7.966 -5.100 1.00 96.38 102 MET A N 1
ATOM 782 C CA . MET A 1 102 ? 4.055 -7.213 -6.318 1.00 96.38 102 MET A CA 1
ATOM 783 C C . MET A 1 102 ? 5.556 -6.944 -6.475 1.00 96.38 102 MET A C 1
ATOM 785 O O . MET A 1 102 ? 6.119 -7.123 -7.553 1.00 96.38 102 MET A O 1
ATOM 789 N N . VAL A 1 103 ? 6.211 -6.492 -5.402 1.00 96.00 103 VAL A N 1
ATOM 790 C CA . VAL A 1 103 ? 7.648 -6.198 -5.409 1.00 96.00 103 VAL A CA 1
ATOM 791 C C . VAL A 1 103 ? 8.443 -7.485 -5.608 1.00 96.00 103 VAL A C 1
ATOM 793 O O . VAL A 1 103 ? 9.345 -7.505 -6.440 1.00 96.00 103 VAL A O 1
ATOM 796 N N . THR A 1 104 ? 8.099 -8.562 -4.902 1.00 95.88 104 THR A N 1
ATOM 797 C CA . THR A 1 104 ? 8.761 -9.861 -5.058 1.00 95.88 104 THR A CA 1
ATOM 798 C C . THR A 1 104 ? 8.669 -10.361 -6.496 1.00 95.88 104 THR A C 1
ATOM 800 O O . THR A 1 104 ? 9.712 -10.589 -7.102 1.00 95.88 104 THR A O 1
ATOM 803 N N . GLU A 1 105 ? 7.466 -10.438 -7.070 1.00 96.81 105 GLU A N 1
ATOM 804 C CA . GLU A 1 105 ? 7.274 -10.908 -8.448 1.00 96.81 105 GLU A CA 1
ATOM 805 C C . GLU A 1 105 ? 8.080 -10.067 -9.447 1.00 96.81 105 GLU A C 1
ATOM 807 O O . GLU A 1 105 ? 8.792 -10.602 -10.299 1.00 96.81 105 GLU A O 1
ATOM 812 N N . GLN A 1 106 ? 8.042 -8.738 -9.308 1.00 96.25 106 GLN A N 1
ATOM 813 C CA . GLN A 1 106 ? 8.760 -7.851 -10.215 1.00 96.25 106 GLN A CA 1
ATOM 814 C C . GLN A 1 106 ? 10.283 -8.015 -10.115 1.00 96.25 106 GLN A C 1
ATOM 816 O O . GLN A 1 106 ? 10.962 -8.029 -11.146 1.00 96.25 106 GLN A O 1
ATOM 821 N N . PHE A 1 107 ? 10.842 -8.112 -8.907 1.00 96.25 107 PHE A N 1
ATOM 822 C CA . PHE A 1 107 ? 12.288 -8.258 -8.730 1.00 96.25 107 PHE A CA 1
ATOM 823 C C . PHE A 1 107 ? 12.788 -9.656 -9.104 1.00 96.25 107 PHE A C 1
ATOM 825 O O . PHE A 1 107 ? 13.897 -9.767 -9.626 1.00 96.25 107 PHE A O 1
ATOM 832 N N . GLU A 1 108 ? 11.987 -10.704 -8.906 1.00 97.31 108 GLU A N 1
ATOM 833 C CA . GLU A 1 108 ? 12.300 -12.052 -9.392 1.00 97.31 108 GLU A CA 1
ATOM 834 C C . GLU A 1 108 ? 12.324 -12.095 -10.919 1.00 97.31 108 GLU A C 1
ATOM 836 O O . GLU A 1 108 ? 13.309 -12.552 -11.494 1.00 97.31 108 GLU A O 1
ATOM 841 N N . ALA A 1 109 ? 11.318 -11.521 -11.585 1.00 96.88 109 ALA A N 1
ATOM 842 C CA . ALA A 1 109 ? 11.287 -11.445 -13.044 1.00 96.88 109 ALA A CA 1
ATOM 843 C C . ALA A 1 109 ? 12.474 -10.652 -13.619 1.00 96.88 109 ALA A C 1
ATOM 845 O O . ALA A 1 109 ? 13.045 -11.045 -14.636 1.00 96.88 109 ALA A O 1
ATOM 846 N N . LEU A 1 110 ? 12.871 -9.549 -12.968 1.00 96.75 110 LEU A N 1
ATOM 847 C CA . LEU A 1 110 ? 14.050 -8.773 -13.369 1.00 96.75 110 LEU A CA 1
ATOM 848 C C . LEU A 1 110 ? 15.342 -9.574 -13.200 1.00 96.75 110 LEU A C 1
ATOM 850 O O . LEU A 1 110 ? 16.175 -9.562 -14.100 1.00 96.75 110 LEU A O 1
ATOM 854 N N . ARG A 1 111 ? 15.500 -10.265 -12.068 1.00 97.19 111 ARG A N 1
ATOM 855 C CA . ARG A 1 111 ? 16.666 -11.108 -11.789 1.00 97.19 111 ARG A CA 1
ATOM 856 C C . ARG A 1 111 ? 16.779 -12.244 -12.801 1.00 97.19 111 ARG A C 1
ATOM 858 O O . ARG A 1 111 ? 17.816 -12.404 -13.433 1.00 97.19 111 ARG A O 1
ATOM 865 N N . ASP A 1 112 ? 15.712 -13.021 -12.947 1.00 97.31 112 ASP A N 1
ATOM 866 C CA . ASP A 1 112 ? 15.713 -14.260 -13.728 1.00 97.31 112 ASP A CA 1
ATOM 867 C C . ASP A 1 112 ? 15.702 -13.981 -15.241 1.00 97.31 112 ASP A C 1
ATOM 869 O O . ASP A 1 112 ? 16.164 -14.800 -16.035 1.00 97.31 112 ASP A O 1
ATOM 873 N N . GLY A 1 113 ? 15.194 -12.813 -15.648 1.00 96.56 113 GLY A N 1
ATOM 874 C CA . GLY A 1 113 ? 15.172 -12.356 -17.037 1.00 96.56 113 GLY A CA 1
ATOM 875 C C . GLY A 1 113 ? 16.438 -11.625 -17.496 1.00 96.56 113 GLY A C 1
ATOM 876 O O . GLY A 1 113 ? 16.608 -11.414 -18.701 1.00 96.56 113 GLY A O 1
ATOM 877 N N . ASP A 1 114 ? 17.332 -11.230 -16.585 1.00 97.00 114 ASP A N 1
ATOM 878 C CA . ASP A 1 114 ? 18.554 -10.511 -16.941 1.00 97.00 114 ASP A CA 1
ATOM 879 C C . ASP A 1 114 ? 19.688 -11.480 -17.303 1.00 97.00 114 ASP A C 1
ATOM 881 O O . ASP A 1 114 ? 20.339 -12.087 -16.456 1.00 97.00 114 ASP A O 1
ATOM 885 N N . ARG A 1 115 ? 19.990 -11.576 -18.602 1.00 95.56 115 ARG A N 1
ATOM 886 C CA . ARG A 1 115 ? 21.123 -12.368 -19.114 1.00 95.56 115 ARG A CA 1
ATOM 887 C C . ARG A 1 115 ? 22.475 -11.927 -18.538 1.00 95.56 115 ARG A C 1
ATOM 889 O O . ARG A 1 115 ? 23.431 -12.700 -18.576 1.00 95.56 115 ARG A O 1
ATOM 896 N N . PHE A 1 116 ? 22.583 -10.681 -18.093 1.00 95.81 116 PHE A N 1
ATOM 897 C CA . PHE A 1 116 ? 23.781 -10.112 -17.487 1.00 95.81 116 PHE A CA 1
ATOM 898 C C . PHE A 1 116 ? 23.695 -10.049 -15.962 1.00 95.81 116 PHE A C 1
ATOM 900 O O . PHE A 1 116 ? 24.508 -9.358 -15.342 1.00 95.81 116 PHE A O 1
ATOM 907 N N . TRP A 1 117 ? 22.752 -10.778 -15.358 1.00 94.06 117 TRP A N 1
ATOM 908 C CA . TRP A 1 117 ? 22.714 -10.945 -13.917 1.00 94.06 117 TRP A CA 1
ATOM 909 C C . TRP A 1 117 ? 24.066 -11.454 -13.400 1.00 94.06 117 TRP A C 1
ATOM 911 O O . TRP A 1 117 ? 24.744 -12.260 -14.033 1.00 94.06 117 TRP A O 1
ATOM 921 N N . TYR A 1 118 ? 24.495 -10.917 -12.261 1.00 90.62 118 TYR A N 1
ATOM 922 C CA . TYR A 1 118 ? 25.873 -11.059 -11.785 1.00 90.62 118 TYR A CA 1
ATOM 923 C C . TYR A 1 118 ? 26.181 -12.407 -11.112 1.00 90.62 118 TYR A C 1
ATOM 925 O O . TYR A 1 118 ? 27.340 -12.647 -10.764 1.00 90.62 118 TYR A O 1
ATOM 933 N N . GLN A 1 119 ? 25.161 -13.236 -10.869 1.00 76.31 119 GLN A N 1
ATOM 934 C CA . GLN A 1 119 ? 25.262 -14.560 -10.237 1.00 76.31 119 GLN A CA 1
ATOM 935 C C . GLN A 1 119 ? 25.025 -15.651 -11.270 1.00 76.31 119 GLN A C 1
ATOM 937 O O . GLN A 1 119 ? 25.736 -16.676 -11.184 1.00 76.31 119 GLN A O 1
#

Organism: NCBI:txid361581

Secondary structure (DSSP, 8-state):
-PPPHHHHH-BT--TTS--B-HHHHHHHHHHHTTPPBHHHHHHHTTPPPP-SGGGT-S-HHHHHHHHHH-SSGGG-BHHHHHHHSPP-GGGT-SS-HHHHHHHHHHHHHHHHH-TT---

Sequence (119 aa):
MKVTSELRNFLFGLPGQGGLDLVALNIQRGRDHGVPSYNDMRDQFGLVRRQSFSEVTSNTELQHVLETTYDSVGDIDLFTGGLAEDPVADEGSQLGPLFRAMVTEQFEALRDGDRFWYQ